Protein AF-A0A1H9XDE4-F1 (afdb_monomer)

Solvent-accessible surface area (backbone atoms only — not comparable to full-atom values): 3926 Å² total; per-residue (Å²): 119,70,65,60,56,52,54,50,34,52,51,35,40,55,50,41,62,71,65,42,72,77,83,37,77,88,48,57,72,66,57,42,51,50,50,41,53,51,49,16,52,48,46,45,50,50,53,59,68,66,50,70,83,75,69,75,89,75,82,80,86,84,84,128

pLDDT: mean 70.44, std 11.6, range [44.91, 84.0]

Secondary structure (DSSP, 8-state):
-HHHHHHHHHHHHHHHHHHHHHHSSSS-HHHHHHHHHHHHHHHHHHHHHHS-----TTSSSS--

Structure (mmCIF, N/CA/C/O backbone):
data_AF-A0A1H9XDE4-F1
#
_entry.id   AF-A0A1H9XDE4-F1
#
loop_
_atom_site.group_PDB
_atom_site.id
_atom_site.type_symbol
_atom_site.label_atom_id
_atom_site.label_alt_id
_atom_site.label_comp_id
_atom_site.label_asym_id
_atom_site.label_entity_id
_atom_site.label_seq_id
_atom_site.pdbx_PDB_ins_code
_atom_site.Cartn_x
_atom_site.Cartn_y
_atom_site.Cartn_z
_atom_site.occupancy
_atom_site.B_iso_or_equiv
_atom_site.auth_seq_id
_atom_site.auth_comp_id
_atom_site.auth_asym_id
_atom_site.auth_atom_id
_atom_site.pdbx_PDB_model_num
ATOM 1 N N . MET A 1 1 ? -6.791 11.470 15.535 1.00 57.59 1 MET A N 1
ATOM 2 C CA . MET A 1 1 ? -7.461 10.600 14.530 1.00 57.59 1 MET A CA 1
ATOM 3 C C . MET A 1 1 ? -6.630 10.328 13.269 1.00 57.59 1 MET A C 1
ATOM 5 O O . MET A 1 1 ? -6.667 9.198 12.808 1.00 57.59 1 MET A O 1
ATOM 9 N N . LYS A 1 2 ? -5.858 11.292 12.734 1.00 64.06 2 LYS A N 1
ATOM 10 C CA . LYS A 1 2 ? -5.024 11.122 11.517 1.00 64.06 2 LYS A CA 1
ATOM 11 C C . LYS A 1 2 ? -3.907 10.066 11.665 1.00 64.06 2 LYS A C 1
ATOM 13 O O . LYS A 1 2 ? -3.696 9.271 10.760 1.00 64.06 2 LYS A O 1
ATOM 18 N N . PHE A 1 3 ? -3.286 9.979 12.845 1.00 76.12 3 PHE A N 1
ATOM 19 C CA . PHE A 1 3 ? -2.213 9.014 13.134 1.00 76.12 3 PHE A CA 1
ATOM 20 C C . PHE A 1 3 ? -2.654 7.540 13.050 1.00 76.12 3 PHE A C 1
ATOM 22 O O . PHE A 1 3 ? -1.908 6.713 12.544 1.00 76.12 3 PHE A O 1
ATOM 29 N N . ARG A 1 4 ? -3.890 7.198 13.458 1.00 71.19 4 ARG A N 1
ATOM 30 C CA . ARG A 1 4 ? -4.403 5.817 13.323 1.00 71.19 4 ARG A CA 1
ATOM 31 C C . ARG A 1 4 ? -4.454 5.377 11.861 1.00 71.19 4 ARG A C 1
ATOM 33 O O . ARG A 1 4 ? -4.033 4.269 11.566 1.00 71.19 4 ARG A O 1
ATOM 40 N N . TYR A 1 5 ? -4.914 6.242 10.956 1.00 73.88 5 TYR A N 1
ATOM 41 C CA . TYR A 1 5 ? -4.952 5.933 9.522 1.00 73.88 5 TYR A CA 1
ATOM 42 C C . TYR A 1 5 ? -3.553 5.805 8.917 1.00 73.88 5 TYR A C 1
ATOM 44 O O . TYR A 1 5 ? -3.339 4.951 8.068 1.00 73.88 5 TYR A O 1
ATOM 52 N N . PHE A 1 6 ? -2.592 6.595 9.401 1.00 78.31 6 PHE A N 1
ATOM 53 C CA . PHE A 1 6 ? -1.193 6.479 8.995 1.00 78.31 6 PHE A CA 1
ATOM 54 C C . PHE A 1 6 ? -0.579 5.131 9.411 1.00 78.31 6 PHE A C 1
ATOM 56 O O . PHE A 1 6 ? 0.050 4.463 8.599 1.00 78.31 6 PHE A O 1
ATOM 63 N N . VAL A 1 7 ? -0.834 4.676 10.642 1.00 80.50 7 VAL A N 1
ATOM 64 C CA . VAL A 1 7 ? -0.385 3.352 11.114 1.00 80.50 7 VAL A CA 1
ATOM 65 C C . VAL A 1 7 ? -1.053 2.224 10.323 1.00 80.50 7 VAL A C 1
ATOM 67 O O . VAL A 1 7 ? -0.389 1.276 9.918 1.00 80.50 7 VAL A O 1
ATOM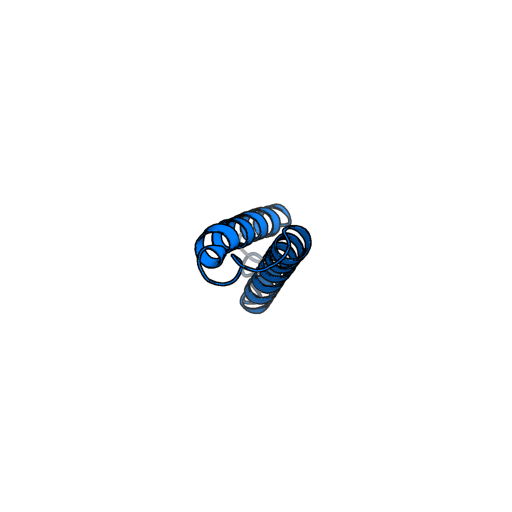 70 N N . ILE A 1 8 ? -2.351 2.349 10.042 1.00 78.19 8 ILE A N 1
ATOM 71 C CA . ILE A 1 8 ? -3.096 1.396 9.212 1.00 78.19 8 ILE A CA 1
ATOM 72 C C . ILE A 1 8 ? -2.513 1.311 7.794 1.00 78.19 8 ILE A C 1
ATOM 74 O O . ILE A 1 8 ? -2.360 0.214 7.260 1.00 78.19 8 ILE A O 1
ATOM 78 N N . PHE A 1 9 ? -2.155 2.453 7.203 1.00 78.69 9 PHE A N 1
ATOM 79 C CA . PHE A 1 9 ? -1.512 2.507 5.893 1.00 78.69 9 PHE A CA 1
ATOM 80 C C . PHE A 1 9 ? -0.169 1.767 5.889 1.00 78.69 9 PHE A C 1
ATOM 82 O O . PHE A 1 9 ? 0.072 0.948 5.007 1.00 78.69 9 PHE A O 1
ATOM 89 N N . ILE A 1 10 ? 0.673 1.999 6.903 1.00 82.06 10 ILE A N 1
ATOM 90 C CA . ILE A 1 10 ? 1.967 1.316 7.044 1.00 82.06 10 ILE A CA 1
ATOM 91 C C . ILE A 1 10 ? 1.776 -0.199 7.176 1.00 82.06 10 ILE A C 1
ATOM 93 O O . ILE A 1 10 ? 2.475 -0.963 6.517 1.00 82.06 10 ILE A O 1
ATOM 97 N N . ILE A 1 11 ? 0.809 -0.642 7.982 1.00 83.06 11 ILE A N 1
ATOM 98 C CA . ILE A 1 11 ? 0.520 -2.070 8.166 1.00 83.06 11 ILE A CA 1
ATOM 99 C C . ILE A 1 11 ? 0.053 -2.707 6.848 1.00 83.06 11 ILE A C 1
ATOM 101 O O . ILE A 1 11 ? 0.579 -3.750 6.463 1.00 83.06 11 ILE A O 1
ATOM 105 N N . GLY A 1 12 ? -0.877 -2.070 6.127 1.00 77.12 12 GLY A N 1
ATOM 106 C CA . GLY A 1 12 ? -1.347 -2.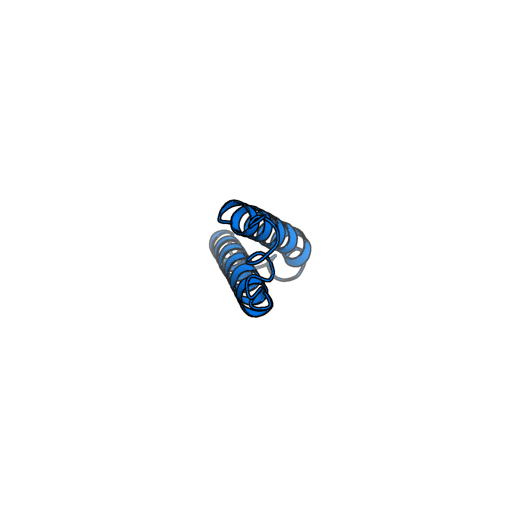551 4.821 1.00 77.12 12 GLY A CA 1
ATOM 107 C C . GLY A 1 12 ? -0.235 -2.599 3.769 1.00 77.12 12 GLY A C 1
ATOM 108 O O . GLY A 1 12 ? -0.143 -3.554 2.998 1.00 77.12 12 GLY A O 1
ATOM 109 N N . PHE A 1 13 ? 0.665 -1.615 3.782 1.00 77.31 13 PHE A N 1
ATOM 110 C CA . PHE A 1 13 ? 1.832 -1.582 2.904 1.00 77.31 13 PHE A CA 1
ATOM 111 C C . PHE A 1 13 ? 2.835 -2.706 3.219 1.00 77.31 13 PHE A C 1
ATOM 113 O O . PHE A 1 13 ? 3.310 -3.378 2.305 1.00 77.31 13 PHE A O 1
ATOM 120 N N . CYS A 1 14 ? 3.113 -2.977 4.499 1.00 81.19 14 CYS A N 1
ATOM 121 C CA . CYS A 1 14 ? 3.970 -4.094 4.912 1.00 81.19 14 CYS A CA 1
ATOM 122 C C . CYS A 1 14 ? 3.355 -5.462 4.576 1.00 81.19 14 CYS A C 1
ATOM 124 O O . CYS A 1 14 ? 4.061 -6.353 4.110 1.00 81.19 14 CYS A O 1
ATOM 126 N N . LEU A 1 15 ? 2.039 -5.628 4.743 1.00 77.50 15 LEU A N 1
ATOM 127 C CA . LEU A 1 15 ? 1.318 -6.836 4.315 1.00 77.50 15 LEU A CA 1
ATOM 128 C C . LEU A 1 15 ? 1.462 -7.087 2.812 1.00 77.50 15 LEU A C 1
ATOM 130 O O . LEU A 1 15 ? 1.610 -8.233 2.389 1.00 77.50 15 LEU A O 1
ATOM 134 N N . SER A 1 16 ? 1.499 -6.021 2.010 1.00 74.12 16 SER A N 1
ATOM 135 C CA . SER A 1 16 ? 1.728 -6.136 0.573 1.00 74.12 16 SER A CA 1
ATOM 136 C C . SER A 1 16 ? 3.090 -6.754 0.243 1.00 74.12 16 SER A C 1
ATOM 138 O O . SER A 1 16 ? 3.187 -7.438 -0.769 1.00 74.12 16 SER A O 1
ATOM 140 N N . PHE A 1 17 ? 4.131 -6.569 1.063 1.00 72.25 17 PHE A N 1
ATOM 141 C CA . PHE A 1 17 ? 5.436 -7.211 0.846 1.00 72.25 17 PHE A CA 1
ATOM 142 C C . PHE A 1 17 ? 5.393 -8.724 1.071 1.00 72.25 17 PHE A C 1
ATOM 144 O O . PHE A 1 17 ? 6.041 -9.452 0.327 1.00 72.25 17 PHE A O 1
ATOM 151 N N . ILE A 1 18 ? 4.619 -9.181 2.059 1.00 73.50 18 ILE A N 1
ATOM 152 C CA . ILE A 1 18 ? 4.452 -10.607 2.372 1.00 73.50 18 ILE A CA 1
ATOM 153 C C . ILE A 1 18 ? 3.621 -11.298 1.286 1.00 73.50 18 ILE A C 1
ATOM 155 O O . ILE A 1 18 ? 3.946 -12.402 0.876 1.00 73.50 18 ILE A O 1
ATOM 159 N N . LEU A 1 19 ? 2.570 -10.639 0.792 1.00 66.88 19 LEU A N 1
ATOM 160 C CA . LEU A 1 19 ? 1.680 -11.208 -0.224 1.00 66.88 19 LEU A CA 1
ATOM 161 C C . LEU A 1 19 ? 2.270 -11.165 -1.644 1.00 66.88 19 LEU A C 1
ATOM 163 O O . LEU A 1 19 ? 1.822 -11.896 -2.522 1.00 66.88 19 LEU A O 1
ATOM 167 N N . SER A 1 20 ? 3.254 -10.290 -1.890 1.00 60.50 20 SER A N 1
ATOM 168 C CA . SER A 1 20 ? 3.797 -10.073 -3.237 1.00 60.50 20 SER A CA 1
ATOM 169 C C . SER A 1 20 ? 4.848 -11.090 -3.679 1.00 60.50 20 SER A 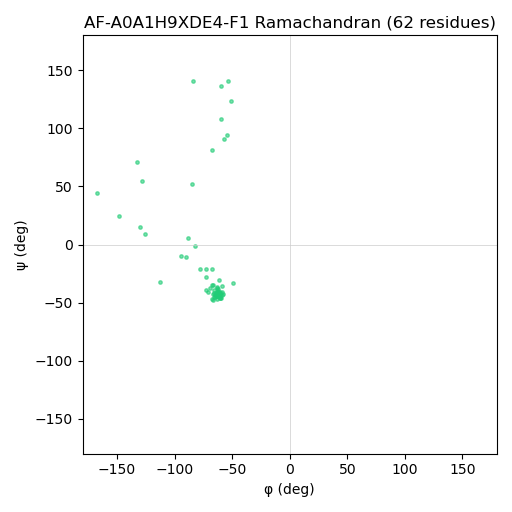C 1
ATOM 171 O O . SER A 1 20 ? 5.368 -10.953 -4.784 1.00 60.50 20 SER A O 1
ATOM 173 N N . THR A 1 21 ? 5.205 -12.063 -2.839 1.00 59.50 21 THR A N 1
ATOM 174 C CA . THR A 1 21 ? 6.284 -13.010 -3.150 1.00 59.50 21 THR A CA 1
ATOM 175 C C . THR A 1 21 ? 5.948 -13.956 -4.299 1.00 59.50 21 THR A C 1
ATOM 177 O O . THR A 1 21 ? 6.875 -14.440 -4.921 1.00 59.50 21 THR A O 1
ATOM 180 N N . ASP A 1 22 ? 4.664 -14.161 -4.618 1.00 57.78 22 ASP A N 1
ATOM 181 C CA . ASP A 1 22 ? 4.241 -15.147 -5.630 1.00 57.78 22 ASP A CA 1
ATOM 182 C C . ASP A 1 22 ? 3.623 -14.510 -6.895 1.00 57.78 22 ASP A C 1
ATOM 184 O O . ASP A 1 22 ? 3.786 -15.003 -8.004 1.00 57.78 22 ASP A O 1
ATOM 188 N N . LEU A 1 23 ? 2.931 -13.369 -6.763 1.00 57.59 23 LEU A N 1
ATOM 189 C CA . LEU A 1 23 ? 2.127 -12.783 -7.854 1.00 57.59 23 LEU A CA 1
ATOM 190 C C . LEU A 1 23 ? 2.845 -11.713 -8.697 1.00 57.59 23 LEU A C 1
ATOM 192 O O . LEU A 1 23 ? 2.307 -11.276 -9.713 1.00 57.59 23 LEU A O 1
ATOM 196 N N . PHE A 1 24 ? 4.026 -11.245 -8.283 1.00 58.19 24 PHE A N 1
ATOM 197 C CA . PHE A 1 24 ? 4.666 -10.055 -8.872 1.00 58.19 24 PHE A CA 1
ATOM 198 C C . PHE A 1 24 ? 6.090 -10.287 -9.380 1.00 58.19 24 PHE A C 1
ATOM 200 O O . PHE A 1 24 ? 6.778 -9.320 -9.715 1.00 58.19 24 PHE A O 1
ATOM 207 N N . GLU A 1 25 ? 6.538 -11.539 -9.427 1.00 59.75 25 GLU A N 1
ATOM 208 C CA . GLU A 1 25 ? 7.923 -11.887 -9.750 1.00 59.75 25 GLU A CA 1
ATOM 209 C C . GLU A 1 25 ? 8.257 -11.678 -11.243 1.00 59.75 25 GLU A C 1
ATOM 211 O O . GLU A 1 25 ? 9.376 -11.288 -11.569 1.00 59.75 25 GLU A O 1
ATOM 216 N N . GLU A 1 26 ? 7.270 -11.779 -12.144 1.00 66.00 26 GLU A N 1
ATOM 217 C CA . GLU A 1 26 ? 7.443 -11.506 -13.587 1.00 66.00 26 GLU A CA 1
ATOM 218 C C . GLU A 1 26 ? 7.176 -10.047 -14.001 1.00 66.00 26 GLU A C 1
ATOM 220 O O . GLU A 1 26 ? 7.471 -9.640 -15.127 1.00 66.00 26 GLU A O 1
ATOM 225 N N . SER A 1 27 ? 6.617 -9.222 -13.113 1.00 63.72 27 SER A N 1
ATOM 226 C CA . SER A 1 27 ? 6.252 -7.842 -13.448 1.00 63.72 27 SER A CA 1
ATOM 227 C C . SER A 1 27 ? 7.436 -6.885 -13.311 1.00 63.72 27 SER A C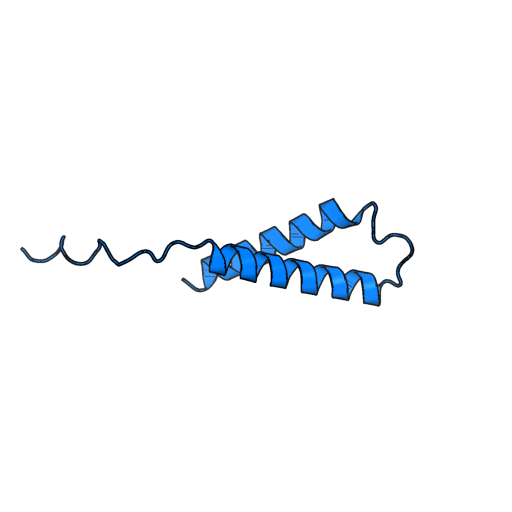 1
ATOM 229 O O . SER A 1 27 ? 8.199 -6.928 -12.345 1.00 63.72 27 SER A O 1
ATOM 231 N N . SER A 1 28 ? 7.554 -5.930 -14.239 1.00 76.31 28 SER A N 1
ATOM 232 C CA . SER A 1 28 ? 8.553 -4.860 -14.151 1.00 76.31 28 SER A CA 1
ATOM 233 C C . SER A 1 28 ? 8.463 -4.122 -12.803 1.00 76.31 28 SER A C 1
ATOM 235 O O . SER A 1 28 ? 7.377 -3.863 -12.279 1.00 76.31 28 SER A O 1
ATOM 237 N N . ARG A 1 29 ? 9.621 -3.768 -12.218 1.00 73.75 29 ARG A N 1
ATOM 238 C CA . ARG A 1 29 ? 9.733 -3.187 -10.857 1.00 73.75 29 ARG A CA 1
ATOM 239 C C . ARG A 1 29 ? 8.786 -2.005 -10.603 1.00 73.75 29 ARG A C 1
ATOM 241 O O . ARG A 1 29 ? 8.296 -1.829 -9.487 1.00 73.75 29 ARG A O 1
ATOM 248 N N . VAL A 1 30 ? 8.518 -1.211 -11.641 1.00 78.00 30 VAL A N 1
ATOM 249 C CA . VAL A 1 30 ? 7.596 -0.066 -11.599 1.00 78.00 30 VAL A CA 1
ATOM 250 C C . VAL A 1 30 ? 6.148 -0.520 -11.396 1.00 78.00 30 VAL A C 1
ATOM 252 O O . VAL A 1 30 ? 5.465 0.001 -10.517 1.00 78.00 30 VAL A O 1
ATOM 255 N N . LEU A 1 31 ? 5.698 -1.528 -12.1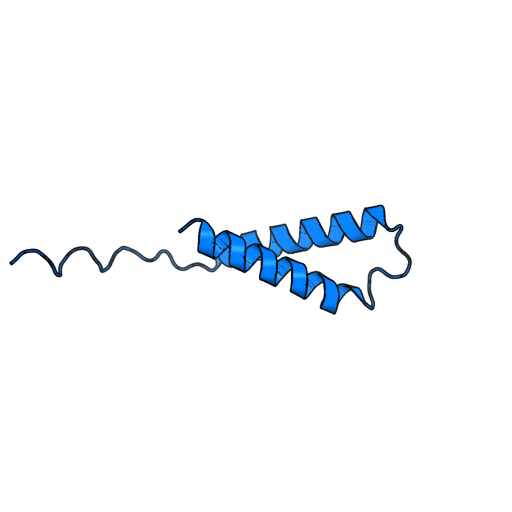47 1.00 77.12 31 LEU A N 1
ATOM 256 C CA . LEU A 1 31 ? 4.357 -2.109 -12.037 1.00 77.12 31 LEU A CA 1
ATOM 257 C C . LEU A 1 31 ? 4.137 -2.748 -10.664 1.00 77.12 31 LEU A C 1
ATOM 259 O O . LEU A 1 31 ? 3.130 -2.476 -10.018 1.00 77.12 31 LEU A O 1
ATOM 263 N N . ASN A 1 32 ? 5.117 -3.507 -10.169 1.00 76.88 32 ASN A N 1
ATOM 264 C CA . ASN A 1 32 ? 5.078 -4.087 -8.823 1.00 76.88 32 ASN A CA 1
ATOM 265 C C . ASN A 1 32 ? 4.918 -2.997 -7.741 1.00 76.88 32 ASN A C 1
ATOM 267 O O . ASN A 1 32 ? 4.092 -3.107 -6.837 1.00 76.88 32 ASN A O 1
ATOM 271 N N . THR A 1 33 ? 5.643 -1.883 -7.875 1.00 78.62 33 THR A N 1
ATOM 272 C CA . THR A 1 33 ? 5.534 -0.746 -6.945 1.00 78.62 33 THR A CA 1
ATOM 273 C C . THR A 1 33 ? 4.150 -0.088 -7.001 1.00 78.62 33 THR A C 1
ATOM 275 O O . THR A 1 33 ? 3.559 0.183 -5.956 1.00 78.62 33 THR A O 1
ATOM 278 N N . LEU A 1 34 ? 3.601 0.120 -8.202 1.00 82.75 34 LEU A N 1
ATOM 279 C CA . LEU A 1 34 ? 2.246 0.649 -8.402 1.00 82.75 34 LEU A CA 1
ATOM 280 C C . LEU A 1 34 ? 1.182 -0.244 -7.759 1.00 82.75 34 LEU A C 1
ATOM 282 O O . LEU A 1 34 ? 0.328 0.256 -7.029 1.00 82.75 34 LEU A O 1
ATOM 286 N N . TYR A 1 35 ? 1.273 -1.559 -7.955 1.00 79.44 35 TYR A N 1
ATOM 287 C CA . TYR A 1 35 ? 0.345 -2.509 -7.348 1.00 79.44 35 TYR A CA 1
ATOM 288 C C . TYR A 1 35 ? 0.378 -2.469 -5.822 1.00 79.44 35 TYR A C 1
ATOM 290 O O . TYR A 1 35 ? -0.680 -2.458 -5.198 1.00 79.44 35 TYR A O 1
ATOM 298 N N . ARG A 1 36 ? 1.563 -2.367 -5.211 1.00 78.44 36 ARG A N 1
ATOM 299 C CA . ARG A 1 36 ? 1.700 -2.241 -3.749 1.00 78.44 36 ARG A CA 1
ATOM 300 C C . ARG A 1 36 ? 1.045 -0.970 -3.215 1.00 78.44 36 ARG A C 1
ATOM 302 O O . ARG A 1 36 ? 0.392 -0.999 -2.173 1.00 78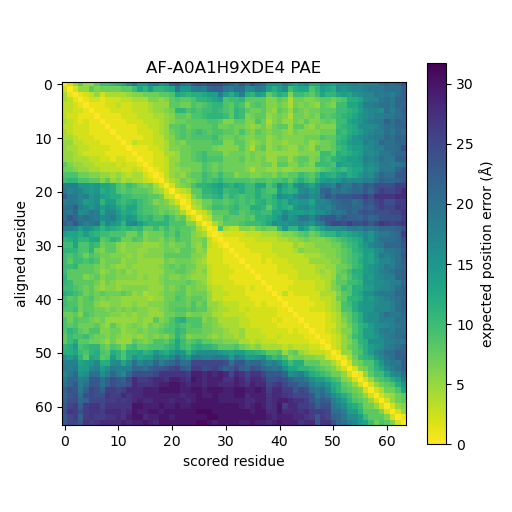.44 36 ARG A O 1
ATOM 309 N N . ILE A 1 37 ? 1.182 0.142 -3.939 1.00 82.75 37 ILE A N 1
ATOM 310 C CA . ILE A 1 37 ? 0.540 1.414 -3.583 1.00 82.75 37 ILE A CA 1
ATOM 311 C C . ILE A 1 37 ? -0.985 1.291 -3.706 1.00 82.75 37 ILE A C 1
ATOM 313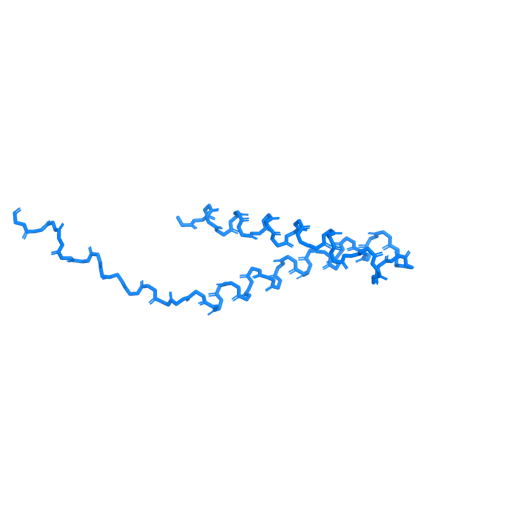 O O . ILE A 1 37 ? -1.702 1.647 -2.769 1.00 82.75 37 ILE A O 1
ATOM 317 N N . CYS A 1 38 ? -1.488 0.737 -4.814 1.00 83.94 38 CYS A N 1
ATOM 318 C CA . CYS A 1 38 ? -2.917 0.483 -5.010 1.00 83.94 38 CYS A CA 1
ATOM 319 C C . CYS A 1 38 ? -3.488 -0.448 -3.935 1.00 83.94 38 CYS A C 1
ATOM 321 O O . CYS A 1 38 ? -4.570 -0.186 -3.413 1.00 83.94 38 CYS A O 1
ATOM 323 N N . PHE A 1 39 ? -2.750 -1.491 -3.554 1.00 81.50 39 PHE A N 1
ATOM 324 C CA . PHE A 1 39 ? -3.157 -2.428 -2.514 1.00 81.50 39 PHE A CA 1
ATOM 325 C C . PHE A 1 39 ? -3.218 -1.759 -1.136 1.00 81.50 39 PHE A C 1
ATOM 327 O O . PHE A 1 39 ? -4.212 -1.901 -0.427 1.00 81.50 39 PHE A O 1
ATOM 334 N N . GLY A 1 40 ? -2.211 -0.956 -0.776 1.00 81.19 40 GLY A N 1
ATOM 335 C CA . GLY A 1 40 ? -2.219 -0.175 0.464 1.00 81.19 40 GLY A CA 1
ATOM 336 C C . GLY A 1 40 ? -3.386 0.819 0.535 1.00 81.19 40 GLY A C 1
ATOM 337 O O . GLY A 1 40 ? -4.040 0.936 1.573 1.00 81.19 40 GLY A O 1
ATOM 338 N N . LEU A 1 41 ? -3.701 1.491 -0.580 1.00 83.50 41 LEU A N 1
ATOM 339 C CA . LEU A 1 41 ? -4.861 2.384 -0.692 1.00 83.50 41 LEU A CA 1
ATOM 340 C C . LEU A 1 41 ? -6.191 1.630 -0.585 1.00 83.50 41 LEU A C 1
ATOM 342 O O . LEU A 1 41 ? -7.101 2.091 0.104 1.00 83.50 41 LEU A O 1
ATOM 346 N N . PHE A 1 42 ? -6.296 0.462 -1.216 1.00 84.00 42 PHE A N 1
ATOM 347 C CA . PHE A 1 42 ? -7.471 -0.398 -1.113 1.00 84.00 42 PHE A CA 1
ATOM 348 C C . PHE A 1 42 ? -7.695 -0.862 0.330 1.00 84.00 42 PHE A C 1
ATOM 350 O O . PHE A 1 42 ? -8.804 -0.763 0.849 1.00 84.00 42 PHE A O 1
ATOM 357 N N . PHE A 1 43 ? -6.638 -1.278 1.026 1.00 79.88 43 PHE A N 1
ATOM 358 C CA . PHE A 1 43 ? -6.720 -1.684 2.429 1.00 79.88 43 PHE A CA 1
ATOM 359 C C . PHE A 1 43 ? -7.146 -0.528 3.344 1.00 79.88 43 PHE A C 1
ATOM 361 O O . PHE A 1 43 ? -7.980 -0.703 4.235 1.00 79.88 43 PHE A O 1
ATOM 368 N N . LEU A 1 44 ? -6.621 0.677 3.095 1.00 79.81 44 LEU A N 1
ATOM 369 C CA . LEU A 1 44 ? -7.048 1.894 3.784 1.00 79.81 44 LEU A CA 1
ATOM 370 C C . LEU A 1 44 ? -8.547 2.158 3.569 1.00 79.81 44 LEU A C 1
ATOM 372 O O . LEU A 1 44 ? -9.253 2.480 4.524 1.00 79.81 44 LEU A O 1
ATOM 376 N N . PHE A 1 45 ? -9.030 1.992 2.335 1.00 83.69 45 PHE A N 1
ATOM 377 C CA . PHE A 1 45 ? -10.437 2.159 1.976 1.00 83.69 45 PHE A CA 1
ATOM 378 C C . PHE A 1 45 ? -11.337 1.124 2.664 1.00 83.69 45 PHE A C 1
ATOM 380 O O . PHE A 1 45 ? -12.347 1.496 3.257 1.00 83.69 45 PHE A O 1
ATOM 387 N N . VAL A 1 46 ? -10.945 -0.154 2.675 1.00 83.38 46 VAL A N 1
ATOM 388 C CA . VAL A 1 46 ? -11.680 -1.223 3.372 1.00 83.38 46 VAL A CA 1
ATOM 389 C C . VAL A 1 46 ? -11.765 -0.937 4.868 1.00 83.38 46 VAL A C 1
ATOM 391 O O . VAL A 1 46 ? -12.841 -1.021 5.449 1.00 83.38 46 VAL A O 1
ATOM 394 N N . ILE A 1 47 ? -10.662 -0.542 5.507 1.00 79.00 47 ILE A N 1
ATOM 395 C CA . ILE A 1 47 ? -10.661 -0.236 6.944 1.00 79.00 47 ILE A CA 1
ATOM 396 C C . ILE A 1 47 ? -11.477 1.019 7.248 1.00 79.00 47 ILE A C 1
ATOM 398 O O . ILE A 1 47 ? -12.137 1.090 8.285 1.00 79.00 47 ILE A O 1
ATOM 402 N N . TRP A 1 48 ? -11.461 2.005 6.353 1.00 78.75 48 TRP A N 1
ATOM 403 C CA . TRP A 1 48 ? -12.329 3.170 6.461 1.00 78.75 48 TRP A CA 1
ATOM 404 C C . TRP A 1 48 ? -13.812 2.786 6.380 1.00 78.75 48 TRP A C 1
ATOM 406 O O . TRP A 1 48 ? -14.597 3.282 7.184 1.00 78.75 48 TRP A O 1
ATOM 416 N N . LEU A 1 49 ? -14.173 1.860 5.489 1.00 82.12 49 LEU A N 1
ATOM 417 C CA . LEU A 1 49 ? -15.540 1.370 5.299 1.00 82.12 49 LEU A CA 1
ATOM 418 C C . LEU A 1 49 ? -16.017 0.466 6.447 1.00 82.12 49 LEU A C 1
ATOM 420 O O . LEU A 1 49 ? -17.156 0.574 6.891 1.00 82.12 49 LEU A O 1
ATOM 424 N N . VAL A 1 50 ? -15.135 -0.392 6.963 1.00 79.25 50 VAL A N 1
ATOM 425 C CA . VAL A 1 50 ? -15.410 -1.287 8.098 1.00 79.25 50 VAL A CA 1
ATOM 426 C C . VAL A 1 50 ? -15.487 -0.524 9.413 1.00 79.25 50 VAL A C 1
ATOM 428 O O . VAL A 1 50 ? -16.084 -1.024 10.363 1.00 79.25 50 VAL A O 1
ATOM 431 N N . LYS A 1 51 ? -14.906 0.679 9.504 1.00 68.31 51 LYS A N 1
ATOM 432 C CA . LYS A 1 51 ? -14.929 1.467 10.734 1.00 68.31 51 LYS A CA 1
ATOM 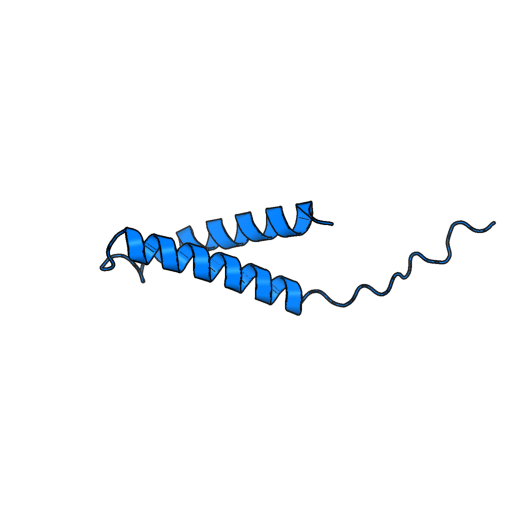433 C C . LYS A 1 51 ? -16.390 1.756 11.110 1.00 68.31 51 LYS A C 1
ATOM 435 O O . LYS A 1 51 ? -17.016 2.600 10.466 1.00 68.31 51 LYS A O 1
ATOM 440 N N . PRO A 1 52 ? -16.938 1.122 12.167 1.00 60.06 52 PRO A N 1
ATOM 441 C CA . PRO A 1 52 ? -18.285 1.438 12.598 1.00 60.06 52 PRO A CA 1
ATOM 442 C C . PRO A 1 52 ? -18.291 2.915 12.966 1.00 60.06 52 PRO A C 1
ATOM 444 O O . PRO A 1 52 ? -17.346 3.412 13.595 1.00 60.06 52 PRO A O 1
ATOM 447 N N . LYS A 1 53 ? -19.333 3.630 12.533 1.00 59.34 53 LYS A N 1
ATOM 448 C CA . LYS A 1 53 ? -19.598 5.001 12.957 1.00 59.34 53 LYS A CA 1
ATOM 449 C C . LYS A 1 53 ? -19.650 4.972 14.484 1.00 59.34 53 LYS A C 1
ATOM 451 O O . LYS A 1 53 ? -20.673 4.619 15.062 1.00 59.34 53 LYS A O 1
ATOM 456 N N . ARG A 1 54 ? -18.524 5.267 15.142 1.00 58.88 54 ARG A N 1
ATOM 457 C CA . ARG A 1 54 ? -18.461 5.497 16.584 1.00 58.88 54 ARG A CA 1
ATOM 458 C C . ARG A 1 54 ? -19.221 6.798 16.784 1.00 58.88 54 ARG A C 1
ATOM 460 O O . ARG A 1 54 ? -18.632 7.871 16.767 1.00 58.88 54 ARG A O 1
ATOM 467 N N . ASN A 1 55 ? -20.548 6.687 16.831 1.00 54.22 55 ASN A N 1
ATOM 468 C CA . ASN A 1 55 ? -21.398 7.701 17.418 1.00 54.22 55 ASN A CA 1
ATOM 469 C C . ASN A 1 55 ? -20.795 7.945 18.797 1.00 54.22 55 ASN A C 1
ATOM 471 O O . ASN A 1 55 ? -20.541 6.990 19.534 1.00 54.22 55 ASN A O 1
ATOM 475 N N . ASN A 1 56 ? -20.446 9.196 19.061 1.00 52.81 56 ASN A N 1
ATOM 476 C CA . ASN A 1 56 ? -19.843 9.636 20.301 1.00 52.81 56 ASN A CA 1
ATOM 477 C C . ASN A 1 56 ? -20.764 9.261 21.473 1.00 52.81 56 ASN A C 1
ATOM 479 O O . ASN A 1 56 ? -21.622 10.034 21.868 1.00 52.81 56 ASN A O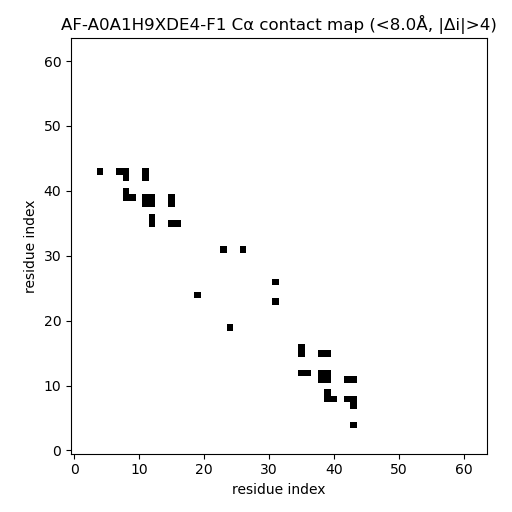 1
ATOM 483 N N . VAL A 1 57 ? -20.582 8.079 22.059 1.00 53.91 57 VAL A N 1
ATOM 484 C CA . VAL A 1 57 ? -21.009 7.798 23.436 1.00 53.91 57 VAL A CA 1
ATOM 485 C C . VAL A 1 57 ? -19.885 8.284 24.353 1.00 53.91 57 VAL A C 1
ATOM 487 O O . VAL A 1 57 ? -19.325 7.534 25.132 1.00 53.91 57 VAL A O 1
ATOM 490 N N . ASP A 1 58 ? -19.483 9.536 24.158 1.00 51.50 58 ASP A N 1
ATOM 491 C CA . ASP A 1 58 ? -18.560 10.278 25.018 1.00 51.50 58 ASP A CA 1
ATOM 492 C C . ASP A 1 58 ? -19.185 11.661 25.348 1.00 51.50 58 ASP A C 1
ATOM 494 O O . ASP A 1 58 ? -18.502 12.557 25.826 1.00 51.50 58 ASP A O 1
ATOM 498 N N . ASP A 1 59 ? -20.497 11.844 25.114 1.00 55.44 59 ASP A N 1
ATOM 499 C CA . ASP A 1 59 ? -21.218 13.118 25.301 1.00 55.44 59 ASP A CA 1
ATOM 500 C C . ASP A 1 59 ? -21.795 13.339 26.720 1.00 55.44 59 ASP A C 1
ATOM 502 O O . ASP A 1 59 ? -22.519 14.310 26.922 1.00 55.44 59 ASP A O 1
ATOM 506 N N . LYS A 1 60 ? -21.543 12.484 27.730 1.00 47.47 60 LYS A N 1
ATOM 507 C CA . LYS A 1 60 ? -22.265 12.612 29.025 1.00 47.47 60 LYS A CA 1
ATOM 508 C C . LYS A 1 60 ? -21.551 12.203 30.325 1.00 47.47 60 LYS A C 1
ATOM 510 O O . LYS A 1 60 ? -22.225 11.907 31.303 1.00 47.47 60 LYS A O 1
ATOM 515 N N . ILE A 1 61 ? -20.219 12.203 30.393 1.00 56.03 61 ILE A N 1
ATOM 516 C CA . ILE A 1 61 ? -19.507 11.968 31.672 1.00 56.03 61 ILE A CA 1
ATOM 517 C C . ILE A 1 61 ? -18.479 13.079 31.915 1.00 56.03 61 ILE A C 1
ATOM 519 O O . ILE A 1 61 ? -17.286 12.824 32.009 1.00 56.03 61 ILE A O 1
ATOM 523 N N . ASN A 1 62 ? -18.920 14.337 31.887 1.00 45.12 62 ASN A N 1
ATOM 524 C CA . ASN A 1 62 ? -18.190 15.473 32.476 1.00 45.12 62 ASN A CA 1
ATOM 525 C C . ASN A 1 62 ? -19.092 16.718 32.554 1.00 45.12 62 ASN A C 1
ATOM 527 O O . ASN A 1 62 ? -18.716 17.825 32.177 1.00 45.12 62 ASN A O 1
ATOM 531 N N . SER A 1 63 ? -20.328 16.510 32.999 1.00 49.84 63 SER A N 1
ATOM 532 C CA . SER A 1 63 ? -21.232 17.585 33.399 1.00 49.84 63 SER A CA 1
ATOM 533 C C . SER A 1 63 ? -21.850 17.201 34.738 1.00 49.84 63 SER A C 1
ATOM 535 O O . SER A 1 63 ? -23.004 16.787 34.770 1.00 49.84 63 SER A O 1
ATOM 537 N N . ASP A 1 64 ? -21.033 17.234 35.787 1.00 44.91 64 ASP A N 1
ATOM 538 C CA . ASP A 1 64 ? -21.432 17.475 37.179 1.00 44.91 64 ASP A CA 1
ATOM 539 C C . ASP A 1 64 ? -20.203 17.950 37.966 1.00 44.91 64 ASP A C 1
ATOM 541 O O . ASP A 1 64 ? -19.138 17.298 37.843 1.00 44.91 64 ASP A O 1
#

Sequence (64 aa):
MKFRYFVIFIIGFCLSFILSTDLFEESSRVLNTLYRICFGLFFLFVIWLVKPKRNNVDDKINSD

Radius of gyration: 17.54 Å; Cα contacts (8 Å, |Δi|>4): 22; chains: 1; bounding box: 32×33×51 Å

Nearest PDB structures (foldseek):
  5zgh-assembly1_K  TM=7.271E-01  e=9.127E+00  Cyanidioschyzon merolae strain 10D

Foldseek 3Di:
DVVVLVVLLVVQLVVLVVVCPPPPPPPDPVVSVVVSNVRSVVSSVVCVVPPPPPPPPVPPDPDD

Mean predicted aligned error: 11.41 Å